Protein AF-A0A961PWD5-F1 (afdb_monomer_lite)

Sequence (136 aa):
MQNSRVDNRLMRALRQGAEALPDDLGRLHEYLMLIGGLLGEKATDHEETWALALAAAAEIETLQRLEGAVTEKAIAVPARDLGEVLIKFAIWNALVAGGDAEEGNCDRDRLIRSIRNDIERLARVGAGGKRGDPAN

Foldseek 3Di:
DPPDDPPVQLVVCVVVDPVSDDPDPVRVVVSVVVVVVVVVVVCVVCVVVVVVVVVVVVVVVVVVVVLLVVLVVLLPDQDPDVVSLVVLVVSLVVLVVVDDDVVSVVSSVSSVVSSVVNVVVVVVVVVVVPDDDPDD

Radius of gyration: 32.59 Å; chains: 1; bounding box: 74×29×97 Å

Structure (mmCIF, N/CA/C/O backbone):
data_AF-A0A961PWD5-F1
#
_entry.id   AF-A0A961PWD5-F1
#
loop_
_atom_site.group_PDB
_atom_site.id
_atom_site.type_symbol
_atom_site.label_atom_id
_atom_site.label_alt_id
_atom_site.label_comp_id
_atom_site.label_asym_id
_atom_site.label_entity_id
_atom_site.label_seq_id
_atom_site.pdbx_PDB_ins_code
_atom_site.Cartn_x
_atom_site.Cartn_y
_atom_site.Cartn_z
_atom_site.occupancy
_atom_site.B_iso_or_equiv
_atom_site.auth_seq_id
_atom_site.auth_comp_id
_atom_site.auth_asym_id
_atom_site.auth_atom_id
_atom_site.pdbx_PDB_model_num
ATOM 1 N N . MET A 1 1 ? 36.584 -12.775 -35.220 1.00 40.59 1 MET A N 1
ATOM 2 C CA . MET A 1 1 ? 37.454 -11.901 -34.402 1.00 40.59 1 MET A CA 1
ATOM 3 C C . MET A 1 1 ? 37.320 -10.462 -34.885 1.00 40.59 1 MET A C 1
ATOM 5 O O . MET A 1 1 ? 37.878 -10.156 -35.924 1.00 40.59 1 MET A O 1
ATOM 9 N N . GLN A 1 2 ? 36.567 -9.626 -34.162 1.00 38.44 2 GLN A N 1
ATOM 10 C CA . GLN A 1 2 ? 36.795 -8.180 -33.945 1.00 38.44 2 GLN A CA 1
ATOM 11 C C . GLN A 1 2 ? 35.651 -7.654 -33.061 1.00 38.44 2 GLN A C 1
ATOM 13 O O . GLN A 1 2 ? 34.792 -6.893 -33.475 1.00 38.44 2 GLN A O 1
ATOM 18 N N . ASN A 1 3 ? 35.631 -8.147 -31.821 1.00 43.66 3 ASN A N 1
ATOM 19 C CA . ASN A 1 3 ? 34.753 -7.688 -30.749 1.00 43.66 3 ASN A CA 1
ATOM 20 C C . ASN A 1 3 ? 35.551 -6.731 -29.841 1.00 43.66 3 ASN A C 1
ATOM 22 O O . ASN A 1 3 ? 35.814 -7.047 -28.686 1.00 43.66 3 ASN A O 1
ATOM 26 N N . SER A 1 4 ? 36.106 -5.647 -30.398 1.00 45.22 4 SER A N 1
ATOM 27 C CA . SER A 1 4 ? 37.077 -4.806 -29.667 1.00 45.22 4 SER A CA 1
ATOM 28 C C . SER A 1 4 ? 36.864 -3.300 -29.760 1.00 45.22 4 SER A C 1
ATOM 30 O O . SER A 1 4 ? 37.655 -2.541 -29.205 1.00 45.22 4 SER A O 1
ATOM 32 N N . ARG A 1 5 ? 35.802 -2.828 -30.409 1.00 46.22 5 ARG A N 1
ATOM 33 C CA . ARG A 1 5 ? 35.502 -1.400 -30.471 1.00 46.22 5 ARG A CA 1
ATOM 34 C C . ARG A 1 5 ? 33.996 -1.221 -30.575 1.00 46.22 5 ARG A C 1
ATOM 36 O O . ARG A 1 5 ? 33.462 -1.283 -31.674 1.00 46.22 5 ARG A O 1
ATOM 43 N N . VAL A 1 6 ? 33.323 -0.877 -29.477 1.00 54.06 6 VAL A N 1
ATOM 44 C CA . VAL A 1 6 ? 32.332 0.196 -29.637 1.00 54.06 6 VAL A CA 1
ATOM 45 C C . VAL A 1 6 ? 33.139 1.318 -30.276 1.00 54.06 6 VAL A C 1
ATOM 47 O O . VAL A 1 6 ? 34.113 1.774 -29.673 1.00 54.06 6 VAL A O 1
ATOM 50 N N . ASP A 1 7 ? 32.888 1.584 -31.559 1.00 64.81 7 ASP A N 1
ATOM 51 C CA . ASP A 1 7 ? 33.787 2.382 -32.385 1.00 64.81 7 ASP A CA 1
ATOM 52 C C . ASP A 1 7 ? 34.119 3.674 -31.633 1.00 64.81 7 ASP A C 1
ATOM 54 O O . ASP A 1 7 ? 33.220 4.332 -31.103 1.00 64.81 7 ASP A O 1
ATOM 58 N N . ASN A 1 8 ? 35.404 4.028 -31.513 1.00 68.69 8 ASN A N 1
ATOM 59 C CA . ASN A 1 8 ? 35.837 5.184 -30.711 1.00 68.69 8 ASN A CA 1
ATOM 60 C C . ASN A 1 8 ? 35.086 6.463 -31.126 1.00 68.69 8 ASN A C 1
ATOM 62 O O . ASN A 1 8 ? 34.954 7.398 -30.341 1.00 68.69 8 ASN A O 1
ATOM 66 N N . ARG A 1 9 ? 34.573 6.489 -32.361 1.00 67.12 9 ARG A N 1
ATOM 67 C CA . ARG A 1 9 ? 33.716 7.531 -32.923 1.00 67.12 9 ARG A CA 1
ATOM 68 C C . ARG A 1 9 ? 32.268 7.485 -32.427 1.00 67.12 9 ARG A C 1
ATOM 70 O O . ARG A 1 9 ? 31.746 8.546 -32.111 1.00 67.12 9 ARG A O 1
ATOM 77 N N . LEU A 1 10 ? 31.645 6.314 -32.288 1.00 76.00 10 LEU A N 1
ATOM 78 C CA . LEU A 1 10 ? 30.331 6.194 -31.646 1.00 76.00 10 LEU A CA 1
ATOM 79 C C . LEU A 1 10 ? 30.424 6.554 -30.159 1.00 76.00 10 LEU A C 1
ATOM 81 O O . LEU A 1 10 ? 29.618 7.335 -29.668 1.00 76.00 10 LEU A O 1
ATOM 85 N N . MET A 1 11 ? 31.464 6.091 -29.456 1.00 80.75 11 MET A N 1
ATOM 86 C CA . MET A 1 11 ? 31.719 6.503 -28.066 1.00 80.75 11 MET A CA 1
ATOM 87 C C . MET A 1 11 ? 31.961 8.008 -27.939 1.00 80.75 11 MET A C 1
ATOM 89 O O . MET A 1 11 ? 31.566 8.625 -26.950 1.00 80.75 11 MET A O 1
ATOM 93 N N . ARG A 1 12 ? 32.613 8.615 -28.935 1.00 80.06 12 ARG A N 1
ATOM 94 C CA . ARG A 1 12 ? 32.788 10.065 -29.007 1.00 80.06 12 ARG A CA 1
ATOM 95 C C . ARG A 1 12 ? 31.455 10.777 -29.234 1.00 80.06 12 ARG A C 1
ATOM 97 O O . ARG A 1 12 ? 31.195 11.730 -28.513 1.00 80.06 12 ARG A O 1
ATOM 104 N N . ALA A 1 13 ? 30.610 10.299 -30.147 1.00 81.94 13 ALA A N 1
ATOM 105 C CA . ALA A 1 13 ? 29.270 10.841 -30.379 1.00 81.94 13 ALA A CA 1
ATOM 106 C C . ALA A 1 13 ? 28.372 10.729 -29.135 1.00 81.94 13 ALA A C 1
ATOM 108 O O . ALA A 1 13 ? 27.725 11.698 -28.754 1.00 81.94 13 ALA A O 1
ATOM 109 N N . LEU A 1 14 ? 28.420 9.605 -28.415 1.00 81.31 14 LEU A N 1
ATOM 110 C CA . LEU A 1 14 ? 27.699 9.432 -27.147 1.00 81.31 14 LEU A CA 1
ATOM 111 C C . LEU A 1 14 ? 28.161 10.406 -26.048 1.00 81.31 14 LEU A C 1
ATOM 113 O O . LEU A 1 14 ? 27.381 10.743 -25.165 1.00 81.31 14 LEU A O 1
ATOM 117 N N . ARG A 1 15 ? 29.420 10.865 -26.084 1.00 83.69 15 ARG A N 1
ATOM 118 C CA . ARG A 1 15 ? 29.988 11.798 -25.090 1.00 83.69 15 ARG A CA 1
ATOM 119 C C . ARG A 1 15 ? 29.881 13.270 -25.482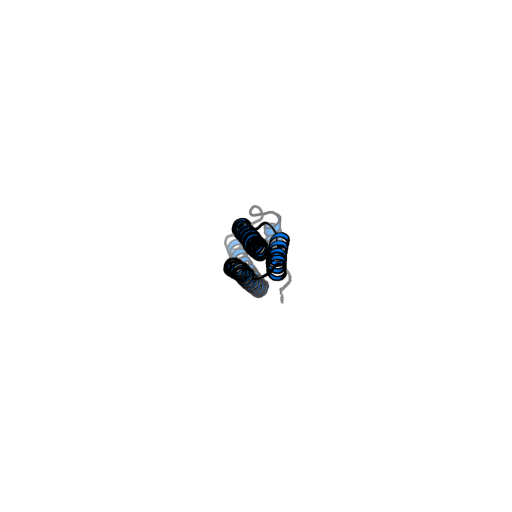 1.00 83.69 15 ARG A C 1
ATOM 121 O O . ARG A 1 15 ? 29.777 14.115 -24.603 1.00 83.69 15 ARG A O 1
ATOM 128 N N . GLN A 1 16 ? 29.994 13.576 -26.772 1.00 87.31 16 GLN A N 1
ATOM 129 C CA . GLN A 1 16 ? 30.062 14.942 -27.309 1.00 87.31 16 GLN A CA 1
ATOM 130 C C . GLN A 1 16 ? 28.745 15.390 -27.955 1.00 87.31 16 GLN A C 1
ATOM 132 O O . GLN A 1 16 ? 28.623 16.547 -28.338 1.00 87.31 16 GLN A O 1
ATOM 137 N N . GLY A 1 17 ? 27.755 14.501 -28.048 1.00 81.19 17 GLY A N 1
ATOM 138 C CA . GLY A 1 17 ? 26.446 14.800 -28.615 1.00 81.19 17 GLY A CA 1
ATOM 139 C C . GLY A 1 17 ? 26.409 14.707 -30.141 1.00 81.19 17 GLY A C 1
ATOM 140 O O . GLY A 1 17 ? 27.347 14.241 -30.793 1.00 81.19 17 GLY A O 1
ATOM 141 N N . ALA A 1 18 ? 25.282 15.143 -30.710 1.00 84.81 18 ALA A N 1
ATOM 142 C CA . ALA A 1 18 ? 24.960 14.980 -32.129 1.00 84.81 18 ALA A CA 1
ATOM 143 C C . ALA A 1 18 ? 25.979 15.635 -33.080 1.00 84.81 18 ALA A C 1
ATOM 145 O O . ALA A 1 18 ? 26.163 15.154 -34.192 1.00 84.81 18 ALA A O 1
ATOM 146 N N . GLU A 1 19 ? 26.689 16.675 -32.635 1.00 87.25 19 GLU A N 1
ATOM 147 C CA . GLU A 1 19 ? 27.713 17.383 -33.421 1.00 87.25 19 GLU A CA 1
ATOM 148 C C . GLU A 1 19 ? 28.934 16.516 -33.770 1.00 87.25 19 GLU A C 1
ATOM 150 O O . GLU A 1 19 ? 29.688 16.835 -34.685 1.00 87.25 19 GLU A O 1
ATOM 155 N N . ALA A 1 20 ? 29.149 15.410 -33.052 1.00 85.81 20 ALA A N 1
ATOM 156 C CA . ALA A 1 20 ? 30.236 14.468 -33.315 1.00 85.81 20 ALA A CA 1
ATOM 157 C C . ALA A 1 20 ? 29.809 13.272 -34.190 1.00 85.81 20 ALA A C 1
ATOM 159 O O . ALA A 1 20 ? 30.591 12.327 -34.361 1.00 85.81 20 ALA A O 1
ATOM 160 N N . LEU A 1 21 ? 28.584 13.287 -34.727 1.00 85.00 21 LEU A N 1
ATOM 161 C CA . LEU A 1 21 ? 28.118 12.290 -35.686 1.00 85.00 21 LEU A CA 1
ATOM 162 C C . LEU A 1 21 ? 28.799 12.476 -37.053 1.00 85.00 21 LEU A C 1
ATOM 164 O O . LEU A 1 21 ? 29.159 13.588 -37.428 1.00 85.00 21 LEU A O 1
ATOM 168 N N . PRO A 1 22 ? 29.017 11.387 -37.805 1.00 85.31 22 PRO A N 1
ATOM 169 C CA . PRO A 1 22 ? 29.550 11.483 -39.155 1.00 85.31 22 PRO A CA 1
ATOM 170 C C . PRO A 1 22 ? 28.494 12.032 -40.126 1.00 85.31 22 PRO A C 1
ATOM 172 O O . PRO A 1 22 ? 27.339 11.626 -40.065 1.00 85.31 22 PRO A O 1
ATOM 175 N N . ASP A 1 23 ? 28.920 12.824 -41.111 1.00 88.56 23 ASP A N 1
ATOM 176 C CA . ASP A 1 23 ? 28.071 13.282 -42.230 1.00 88.56 23 ASP A CA 1
ATOM 177 C C . ASP A 1 23 ? 27.821 12.190 -43.298 1.00 88.56 23 ASP A C 1
ATOM 179 O O . ASP A 1 23 ? 27.357 12.464 -44.403 1.00 88.56 23 ASP A O 1
ATOM 183 N N . ASP A 1 24 ? 28.158 10.934 -42.991 1.00 90.44 24 ASP A N 1
ATOM 184 C CA . ASP A 1 24 ? 28.026 9.791 -43.892 1.00 90.44 24 ASP A CA 1
ATOM 185 C C . ASP A 1 24 ? 26.781 8.965 -43.545 1.00 90.44 24 ASP A C 1
ATOM 187 O O . ASP A 1 24 ? 26.685 8.385 -42.461 1.00 90.44 24 ASP A O 1
ATOM 191 N N . LEU A 1 25 ? 25.836 8.885 -44.485 1.00 85.69 25 LEU A N 1
ATOM 192 C CA . LEU A 1 25 ? 24.558 8.191 -44.291 1.00 85.69 25 LEU A CA 1
ATOM 193 C C . LEU A 1 25 ? 24.723 6.692 -44.010 1.00 85.69 25 LEU A C 1
ATOM 195 O O . LEU A 1 25 ? 23.953 6.139 -43.224 1.00 85.69 25 LEU A O 1
ATOM 199 N N . GLY A 1 26 ? 25.723 6.040 -44.613 1.00 84.88 26 GLY A N 1
ATOM 200 C CA . GLY A 1 26 ? 26.014 4.627 -44.363 1.00 84.88 26 GLY A CA 1
ATOM 201 C C . GLY A 1 26 ? 26.392 4.391 -42.902 1.00 84.88 26 GLY A C 1
ATOM 202 O O . GLY A 1 26 ? 25.801 3.548 -42.229 1.00 84.88 26 GLY A O 1
ATOM 203 N N . ARG A 1 27 ? 27.291 5.218 -42.367 1.00 81.25 27 ARG A N 1
ATOM 204 C CA . ARG A 1 27 ? 27.699 5.167 -40.957 1.00 81.25 27 ARG A CA 1
ATOM 205 C C . ARG A 1 27 ? 26.593 5.553 -39.989 1.00 81.25 27 ARG A C 1
ATOM 207 O O . ARG A 1 27 ? 26.491 4.954 -38.923 1.00 81.25 27 ARG A O 1
ATOM 214 N N . LEU A 1 28 ? 25.764 6.537 -40.331 1.00 83.75 28 LEU A N 1
ATOM 215 C CA . LEU A 1 28 ? 24.598 6.883 -39.515 1.00 83.75 28 LEU A CA 1
ATOM 216 C C . LEU A 1 28 ? 23.617 5.706 -39.425 1.00 83.75 28 LEU A C 1
ATOM 218 O O . LEU A 1 28 ? 23.104 5.418 -38.345 1.00 83.75 28 LEU A O 1
ATOM 222 N N . HIS A 1 29 ? 23.403 4.989 -40.531 1.00 83.62 29 HIS A N 1
ATOM 223 C CA . HIS A 1 29 ? 22.587 3.778 -40.544 1.00 83.62 29 HIS A CA 1
ATOM 224 C C . HIS A 1 29 ? 23.199 2.656 -39.687 1.00 83.62 29 HIS A C 1
ATOM 226 O O . HIS A 1 29 ? 22.500 2.069 -38.862 1.00 83.62 29 HIS A O 1
ATOM 232 N N . GLU A 1 30 ? 24.505 2.403 -39.811 1.00 84.75 30 GLU A N 1
ATOM 233 C CA . GLU A 1 30 ? 25.224 1.432 -38.971 1.00 84.75 30 GLU A CA 1
ATOM 234 C C . GLU A 1 30 ? 25.118 1.772 -37.476 1.00 84.75 30 GLU A C 1
ATOM 236 O O . GLU A 1 30 ? 24.865 0.892 -36.651 1.00 84.75 30 GLU A O 1
ATOM 241 N N . TYR A 1 31 ? 25.255 3.053 -37.116 1.00 85.06 31 TYR A N 1
ATOM 242 C CA . TYR A 1 31 ? 25.093 3.513 -35.737 1.00 85.06 31 TYR A CA 1
ATOM 243 C C . TYR A 1 31 ? 23.673 3.299 -35.224 1.00 85.06 31 TYR A C 1
ATOM 245 O O . TYR A 1 31 ? 23.515 2.839 -34.097 1.00 85.06 31 TYR A O 1
ATOM 253 N N . LEU A 1 32 ? 22.645 3.580 -36.029 1.00 85.62 32 LEU A N 1
ATOM 254 C CA . LEU A 1 32 ? 21.254 3.324 -35.645 1.00 85.62 32 LEU A CA 1
ATOM 255 C C . LEU A 1 32 ? 20.995 1.837 -35.391 1.00 85.62 32 LEU A C 1
ATOM 257 O O . LEU A 1 32 ? 20.361 1.500 -34.393 1.00 85.62 32 LEU A O 1
ATOM 261 N N . MET A 1 33 ? 21.519 0.950 -36.239 1.00 88.44 33 MET A N 1
ATOM 262 C CA . MET A 1 33 ? 21.389 -0.497 -36.043 1.00 88.44 33 MET A CA 1
ATOM 263 C C . MET A 1 33 ? 22.091 -0.963 -34.762 1.00 88.44 33 MET A C 1
ATOM 265 O O . MET A 1 33 ? 21.522 -1.737 -33.993 1.00 88.44 33 MET A O 1
ATOM 269 N N . LEU A 1 34 ? 23.300 -0.457 -34.495 1.00 85.62 34 LEU A N 1
ATOM 270 C CA . LEU A 1 34 ? 24.056 -0.791 -33.287 1.00 85.62 34 LEU A CA 1
ATOM 271 C C . LEU A 1 34 ? 23.388 -0.245 -32.016 1.00 85.62 34 LEU A C 1
ATOM 273 O O . LEU A 1 34 ? 23.279 -0.966 -31.029 1.00 85.62 34 LEU A O 1
ATOM 277 N N . ILE A 1 35 ? 22.904 1.000 -32.042 1.00 86.62 35 ILE A N 1
ATOM 278 C CA . ILE A 1 35 ? 22.136 1.595 -30.940 1.00 86.62 35 ILE A CA 1
ATOM 279 C C . ILE A 1 35 ? 20.858 0.790 -30.700 1.00 86.62 35 ILE A C 1
ATOM 281 O O . ILE A 1 35 ? 20.553 0.479 -29.555 1.00 86.62 35 ILE A O 1
ATOM 285 N N . GLY A 1 36 ? 20.140 0.404 -31.758 1.00 82.69 36 GLY A N 1
ATOM 286 C CA . GLY A 1 36 ? 18.946 -0.434 -31.655 1.00 82.69 36 GLY A CA 1
ATOM 287 C C . GLY A 1 36 ? 19.230 -1.786 -30.996 1.00 82.69 36 GLY A C 1
ATOM 288 O O . GLY A 1 36 ? 18.493 -2.189 -30.099 1.00 82.69 36 GLY A O 1
ATOM 289 N N . GLY A 1 37 ? 20.329 -2.447 -31.374 1.00 84.25 37 GLY A N 1
ATOM 290 C CA . GLY A 1 37 ? 20.778 -3.690 -30.741 1.00 84.25 37 GLY A CA 1
ATOM 291 C C . GLY A 1 37 ? 21.117 -3.511 -29.259 1.00 84.25 37 GLY A C 1
ATOM 292 O O . GLY A 1 37 ? 20.589 -4.234 -28.423 1.00 84.25 37 GLY A O 1
ATOM 293 N N . LEU A 1 38 ? 21.920 -2.496 -28.922 1.00 83.25 38 LEU A N 1
ATOM 294 C CA . LEU A 1 38 ? 22.305 -2.194 -27.536 1.00 83.25 38 LEU A CA 1
ATOM 295 C C . LEU A 1 38 ? 21.106 -1.809 -26.660 1.00 83.25 38 LEU A C 1
ATOM 297 O O . LEU A 1 38 ? 21.053 -2.189 -25.494 1.00 83.25 38 LEU A O 1
ATOM 301 N N . LEU A 1 39 ? 20.143 -1.058 -27.202 1.00 82.75 39 LEU A N 1
ATOM 302 C CA . LEU A 1 39 ? 18.896 -0.738 -26.505 1.00 82.75 39 LEU A CA 1
ATOM 303 C C . LEU A 1 39 ? 18.039 -1.987 -26.292 1.00 82.75 39 LEU A C 1
ATOM 305 O O . LEU A 1 39 ? 17.453 -2.123 -25.225 1.00 82.75 39 LEU A O 1
ATOM 309 N N . GLY A 1 40 ? 17.994 -2.901 -27.265 1.00 81.12 40 GLY A N 1
ATOM 310 C CA . GLY A 1 40 ? 17.330 -4.197 -27.122 1.00 81.12 40 GLY A CA 1
ATOM 311 C C . GLY A 1 40 ? 17.962 -5.051 -26.023 1.00 81.12 40 GLY A C 1
ATOM 312 O O . GLY A 1 40 ? 17.258 -5.499 -25.125 1.00 81.12 40 GLY A O 1
ATOM 313 N N . GLU A 1 41 ? 19.289 -5.196 -26.033 1.00 82.31 41 GLU A N 1
ATOM 314 C CA . GLU A 1 41 ? 20.037 -5.909 -24.986 1.00 82.31 41 GLU A CA 1
ATOM 315 C C . GLU A 1 41 ? 19.805 -5.283 -23.605 1.00 82.31 41 GLU A C 1
ATOM 317 O O . GLU A 1 41 ? 19.498 -5.987 -22.647 1.00 82.31 41 GLU A O 1
ATOM 322 N N . LYS A 1 42 ? 19.867 -3.948 -23.500 1.00 77.56 42 LYS A N 1
ATOM 323 C CA . LYS A 1 42 ? 19.596 -3.238 -22.242 1.00 77.56 42 LYS A CA 1
ATOM 324 C C . LYS A 1 42 ? 18.149 -3.381 -21.783 1.00 77.56 42 LYS A C 1
ATOM 326 O O . LYS A 1 42 ? 17.911 -3.471 -20.583 1.00 77.56 42 LYS A O 1
ATOM 331 N N . ALA A 1 43 ? 17.187 -3.399 -22.702 1.00 75.44 43 ALA A N 1
ATOM 332 C CA . ALA A 1 43 ? 15.790 -3.640 -22.365 1.00 75.44 43 ALA A CA 1
ATOM 333 C C . ALA A 1 43 ? 15.600 -5.047 -21.782 1.00 75.44 43 ALA A C 1
ATOM 335 O O . ALA A 1 43 ? 14.936 -5.181 -20.759 1.00 75.44 43 ALA A O 1
ATOM 336 N N . THR A 1 44 ? 16.243 -6.064 -22.364 1.00 79.38 44 THR A N 1
ATOM 337 C CA . THR A 1 44 ? 16.238 -7.432 -21.825 1.00 79.38 44 THR A CA 1
ATOM 338 C C . THR A 1 44 ? 16.941 -7.516 -20.468 1.00 79.38 44 THR A C 1
ATOM 340 O O . THR A 1 44 ? 16.394 -8.117 -19.548 1.00 79.38 44 THR A O 1
ATOM 343 N N . ASP A 1 45 ? 18.095 -6.857 -20.294 1.00 78.12 45 ASP A N 1
ATOM 344 C CA . ASP A 1 45 ? 18.811 -6.800 -19.006 1.00 78.12 45 ASP A CA 1
ATOM 345 C C . ASP A 1 45 ? 17.924 -6.244 -17.873 1.00 78.12 45 ASP A C 1
ATOM 347 O O . ASP A 1 45 ? 18.064 -6.620 -16.709 1.00 78.12 45 ASP A O 1
ATOM 351 N N . HIS A 1 46 ? 17.013 -5.325 -18.204 1.00 77.25 46 HIS A N 1
ATOM 352 C CA . HIS A 1 46 ? 16.122 -4.679 -17.244 1.00 77.25 46 HIS A CA 1
ATOM 353 C C . HIS A 1 46 ? 14.726 -5.308 -17.158 1.00 77.25 46 HIS A C 1
ATOM 355 O O . HIS A 1 46 ? 13.965 -4.929 -16.267 1.00 77.25 46 HIS A O 1
ATOM 361 N N . GLU A 1 47 ? 14.384 -6.272 -18.014 1.00 79.06 47 GLU A N 1
ATOM 362 C CA . GLU A 1 47 ? 13.050 -6.880 -18.067 1.00 79.06 47 GLU A CA 1
ATOM 363 C C . GLU A 1 47 ? 12.697 -7.594 -16.755 1.00 79.06 47 GLU A C 1
ATOM 365 O O . GLU A 1 47 ? 11.624 -7.367 -16.196 1.00 79.06 47 GLU A O 1
ATOM 370 N N . GLU A 1 48 ? 13.631 -8.368 -16.193 1.00 77.88 48 GLU A N 1
ATOM 371 C CA . GLU A 1 48 ? 13.442 -9.027 -14.894 1.00 77.88 48 GLU A CA 1
ATOM 372 C C . GLU A 1 48 ? 13.307 -8.000 -13.759 1.00 77.88 48 GLU A C 1
ATOM 374 O O . GLU A 1 48 ? 12.434 -8.120 -12.901 1.00 77.88 48 GLU A O 1
ATOM 379 N N . THR A 1 49 ? 14.109 -6.930 -13.789 1.00 84.38 49 THR A N 1
ATOM 380 C CA . THR A 1 49 ? 14.038 -5.854 -12.784 1.00 84.38 49 THR A CA 1
ATOM 381 C C . THR A 1 49 ? 12.693 -5.133 -12.843 1.00 84.38 49 THR A C 1
ATOM 383 O O . THR A 1 49 ? 12.097 -4.830 -11.809 1.00 84.38 49 THR A O 1
ATOM 386 N N . TRP A 1 50 ? 12.192 -4.880 -14.052 1.00 83.50 50 TRP A N 1
ATOM 387 C CA . TRP A 1 50 ? 10.895 -4.258 -14.273 1.00 83.50 50 TRP A CA 1
ATOM 388 C C . TRP A 1 50 ? 9.750 -5.163 -13.822 1.00 83.50 50 TRP A C 1
ATOM 390 O O . TRP A 1 50 ? 8.839 -4.703 -13.136 1.00 83.50 50 TRP A O 1
ATOM 400 N N . ALA A 1 51 ? 9.807 -6.454 -14.155 1.00 85.12 51 ALA A N 1
ATOM 401 C CA . ALA A 1 51 ? 8.815 -7.430 -13.720 1.00 85.12 51 ALA A CA 1
ATOM 402 C C . ALA A 1 51 ? 8.760 -7.534 -12.187 1.00 85.12 51 ALA A C 1
ATOM 404 O O . ALA A 1 51 ? 7.671 -7.539 -11.614 1.00 85.12 51 ALA A O 1
ATOM 405 N N . LEU A 1 52 ? 9.917 -7.537 -11.518 1.00 84.75 52 LEU A N 1
ATOM 406 C CA . LEU A 1 52 ? 10.006 -7.515 -10.057 1.00 84.75 52 LEU A CA 1
ATOM 407 C C . LEU A 1 52 ? 9.440 -6.219 -9.463 1.00 84.75 52 LEU A C 1
ATOM 409 O O . LEU A 1 52 ? 8.679 -6.275 -8.500 1.00 84.75 52 LEU A O 1
ATOM 413 N N . ALA A 1 53 ? 9.758 -5.060 -10.046 1.00 83.88 53 ALA A N 1
ATOM 414 C CA . ALA A 1 53 ? 9.215 -3.777 -9.600 1.00 83.88 53 ALA A CA 1
ATOM 415 C C . ALA A 1 53 ? 7.688 -3.709 -9.769 1.00 83.88 53 ALA A C 1
ATOM 417 O O . ALA A 1 53 ? 6.989 -3.222 -8.881 1.00 83.88 53 ALA A O 1
ATOM 418 N N . LEU A 1 54 ? 7.160 -4.241 -10.874 1.00 89.62 54 LEU A N 1
ATOM 419 C CA . LEU A 1 54 ? 5.723 -4.321 -11.127 1.00 89.62 54 LEU A CA 1
ATOM 420 C C . LEU A 1 54 ? 5.028 -5.271 -10.142 1.00 89.62 54 LEU A C 1
ATOM 422 O O . LEU A 1 54 ? 3.971 -4.933 -9.610 1.00 89.62 54 LEU A O 1
ATOM 426 N N . ALA A 1 55 ? 5.626 -6.434 -9.871 1.00 88.12 55 ALA A N 1
ATOM 427 C CA . ALA A 1 55 ? 5.111 -7.381 -8.888 1.00 88.12 55 ALA A CA 1
ATOM 428 C C . ALA A 1 55 ? 5.078 -6.767 -7.478 1.00 88.12 55 ALA A C 1
ATOM 430 O O . ALA A 1 55 ? 4.053 -6.844 -6.804 1.00 88.12 55 ALA A O 1
ATOM 431 N N . ALA A 1 56 ? 6.153 -6.086 -7.068 1.00 82.25 56 ALA A N 1
ATOM 432 C CA . ALA A 1 56 ? 6.217 -5.385 -5.788 1.00 82.25 56 ALA A CA 1
ATOM 433 C C . ALA A 1 56 ? 5.176 -4.257 -5.695 1.00 82.25 56 ALA A C 1
ATOM 435 O O . ALA A 1 56 ? 4.520 -4.106 -4.667 1.00 82.25 56 ALA A O 1
ATOM 436 N N . ALA A 1 57 ? 4.970 -3.490 -6.770 1.00 83.62 57 ALA A N 1
ATOM 437 C CA . ALA A 1 57 ? 3.939 -2.455 -6.809 1.00 83.62 57 ALA A CA 1
ATOM 438 C C . ALA A 1 57 ? 2.525 -3.043 -6.644 1.00 83.62 57 ALA A C 1
ATOM 440 O O . ALA A 1 57 ? 1.730 -2.512 -5.871 1.00 83.62 57 ALA A O 1
ATOM 441 N N . ALA A 1 58 ? 2.228 -4.164 -7.309 1.00 85.69 58 ALA A N 1
ATOM 442 C CA . ALA A 1 58 ? 0.945 -4.856 -7.179 1.00 85.69 58 ALA A CA 1
ATOM 443 C C . ALA A 1 58 ? 0.727 -5.444 -5.771 1.00 85.69 58 ALA A C 1
ATOM 445 O O . ALA A 1 58 ? -0.393 -5.430 -5.248 1.00 85.69 58 ALA A O 1
ATOM 446 N N . GLU A 1 59 ? 1.789 -5.945 -5.135 1.00 87.88 59 GLU A N 1
ATOM 447 C CA . GLU A 1 59 ? 1.746 -6.405 -3.747 1.00 87.88 59 GLU A CA 1
ATOM 448 C C . GLU A 1 59 ? 1.465 -5.242 -2.787 1.00 87.88 59 GLU A C 1
ATOM 450 O O . GLU A 1 59 ? 0.550 -5.337 -1.970 1.00 87.88 59 GLU A O 1
ATOM 455 N N . ILE A 1 60 ? 2.171 -4.116 -2.934 1.00 82.69 60 ILE A N 1
ATOM 456 C CA . ILE A 1 60 ? 1.946 -2.903 -2.132 1.00 82.69 60 ILE A CA 1
ATOM 457 C C . ILE A 1 60 ? 0.508 -2.405 -2.288 1.00 82.69 60 ILE A C 1
ATOM 459 O O . ILE A 1 60 ? -0.154 -2.141 -1.287 1.00 82.69 60 ILE A O 1
ATOM 463 N N . GLU A 1 61 ? -0.008 -2.334 -3.516 1.00 83.38 61 GLU A N 1
ATOM 464 C CA . GLU A 1 61 ? -1.395 -1.932 -3.766 1.00 83.38 61 GLU A CA 1
ATOM 465 C C . GLU A 1 61 ? -2.386 -2.882 -3.073 1.00 83.38 61 GLU A C 1
ATOM 467 O O . GLU A 1 61 ? -3.369 -2.454 -2.462 1.00 83.38 61 GLU A O 1
ATOM 472 N N . THR A 1 62 ? -2.118 -4.188 -3.118 1.00 84.75 62 THR A N 1
ATOM 473 C CA . THR A 1 62 ? -2.939 -5.191 -2.430 1.00 84.75 62 THR A CA 1
ATOM 474 C C . THR A 1 62 ? -2.915 -4.988 -0.914 1.00 84.75 62 THR A C 1
ATOM 476 O O . THR A 1 62 ? -3.969 -5.029 -0.276 1.00 84.75 62 THR A O 1
ATOM 479 N N . LEU A 1 63 ? -1.740 -4.730 -0.334 1.00 85.06 63 LEU A N 1
ATOM 480 C CA . LEU A 1 63 ? -1.579 -4.457 1.095 1.00 85.06 63 LEU A CA 1
ATOM 481 C C . LEU A 1 63 ? -2.306 -3.171 1.514 1.00 85.06 63 LEU A C 1
ATOM 483 O O . LEU A 1 63 ? -3.017 -3.186 2.516 1.00 85.06 63 LEU A O 1
ATOM 487 N N . GLN A 1 64 ? -2.226 -2.106 0.715 1.00 84.12 64 GLN A N 1
ATOM 488 C CA . GLN A 1 64 ? -2.946 -0.851 0.961 1.00 84.12 64 GLN A CA 1
ATOM 489 C C . GLN A 1 64 ? -4.469 -1.045 0.921 1.00 84.12 64 GLN A C 1
ATOM 491 O O . GLN A 1 64 ? -5.190 -0.571 1.799 1.00 84.12 64 GLN A O 1
ATOM 496 N N . ARG A 1 65 ? -4.984 -1.815 -0.048 1.00 82.81 65 ARG A N 1
ATOM 497 C CA . ARG A 1 65 ? -6.415 -2.166 -0.097 1.00 82.81 65 ARG A CA 1
ATOM 498 C C . ARG A 1 65 ? -6.848 -2.979 1.124 1.00 82.81 65 ARG A C 1
ATOM 500 O O . ARG A 1 65 ? -7.951 -2.777 1.636 1.00 82.81 65 ARG A O 1
ATOM 507 N N . LEU A 1 66 ? -6.005 -3.900 1.595 1.00 83.44 66 LEU A N 1
ATOM 508 C CA . LEU A 1 66 ? -6.268 -4.672 2.811 1.00 83.44 66 LEU A CA 1
ATOM 509 C C . LEU A 1 66 ? -6.266 -3.784 4.061 1.00 83.44 66 LEU A C 1
ATOM 511 O O . LEU A 1 66 ? -7.152 -3.941 4.899 1.00 83.44 66 LEU A O 1
ATOM 515 N N . GLU A 1 67 ? -5.335 -2.840 4.174 1.00 85.38 67 GLU A N 1
ATOM 516 C CA . GLU A 1 67 ? -5.289 -1.850 5.258 1.00 85.38 67 GLU A CA 1
ATOM 517 C C . GLU A 1 67 ? -6.581 -1.015 5.313 1.00 85.38 67 GLU A C 1
ATOM 519 O O . GLU A 1 67 ? -7.213 -0.909 6.373 1.00 85.38 67 GLU A O 1
ATOM 524 N N . GLY A 1 68 ? -7.051 -0.523 4.162 1.00 83.44 68 GLY A N 1
ATOM 525 C CA . GLY A 1 68 ? -8.343 0.160 4.052 1.00 83.44 68 GLY A CA 1
ATOM 526 C C . GLY A 1 68 ? -9.517 -0.733 4.475 1.00 83.44 68 GLY A C 1
ATOM 527 O O . GLY A 1 68 ? -10.345 -0.344 5.299 1.00 83.44 68 GLY A O 1
ATOM 528 N N . ALA A 1 69 ? -9.559 -1.986 4.007 1.00 84.56 69 ALA A N 1
ATOM 529 C CA . ALA A 1 69 ? -10.614 -2.936 4.371 1.00 84.56 69 ALA A CA 1
ATOM 530 C C . ALA A 1 69 ? -10.628 -3.292 5.872 1.00 84.56 69 ALA A C 1
ATOM 532 O O . ALA A 1 69 ? -11.701 -3.473 6.461 1.00 84.56 69 ALA A O 1
ATOM 533 N N . VAL A 1 70 ? -9.456 -3.396 6.506 1.00 85.81 70 VAL A N 1
ATOM 534 C CA . VAL A 1 70 ? -9.329 -3.574 7.961 1.00 85.81 70 VAL A CA 1
ATOM 535 C C . VAL A 1 70 ? -9.888 -2.355 8.688 1.00 85.81 70 VAL A C 1
ATOM 537 O O . VAL A 1 70 ? -10.651 -2.518 9.643 1.00 85.81 70 VAL A O 1
ATOM 540 N N . THR A 1 71 ? -9.578 -1.152 8.210 1.00 87.25 71 THR A N 1
ATOM 541 C CA . THR A 1 71 ? -10.070 0.101 8.795 1.00 87.25 71 THR A CA 1
ATOM 542 C C . THR A 1 71 ? -11.590 0.211 8.697 1.00 87.25 71 THR A C 1
ATOM 544 O O . THR A 1 71 ? -12.251 0.470 9.704 1.00 87.25 71 THR A O 1
ATOM 547 N N . GLU A 1 72 ? -12.177 -0.101 7.538 1.00 89.12 72 GLU A N 1
ATOM 548 C CA . GLU A 1 72 ? -13.635 -0.153 7.361 1.00 89.12 72 GLU A CA 1
ATOM 549 C C . GLU A 1 72 ? -14.303 -1.150 8.311 1.00 89.12 72 GLU A C 1
ATOM 551 O O . GLU A 1 72 ? -15.302 -0.836 8.966 1.00 89.12 72 GLU A O 1
ATOM 556 N N . LYS A 1 73 ? -13.733 -2.353 8.445 1.00 86.94 73 LYS A N 1
ATOM 557 C CA . LYS A 1 73 ? -14.236 -3.355 9.394 1.00 86.94 73 LYS A CA 1
ATOM 558 C C . LYS A 1 73 ? -14.148 -2.855 10.834 1.00 86.94 73 LYS A C 1
ATOM 560 O O . LYS A 1 73 ? -15.106 -3.025 11.588 1.00 86.94 73 LYS A O 1
ATOM 565 N N . ALA A 1 74 ? -13.040 -2.223 11.215 1.00 89.06 74 ALA A N 1
ATOM 566 C CA . ALA A 1 74 ? -12.869 -1.655 12.548 1.00 89.06 74 ALA A CA 1
ATOM 567 C C . ALA A 1 74 ? -13.883 -0.533 12.825 1.00 89.06 74 ALA A C 1
ATOM 569 O O . ALA A 1 74 ? -14.419 -0.446 13.928 1.00 89.06 74 ALA A O 1
ATOM 570 N N . ILE A 1 75 ? -14.208 0.295 11.829 1.00 91.25 75 ILE A N 1
ATOM 571 C CA . ILE A 1 75 ? -15.246 1.328 11.943 1.00 91.25 75 ILE A CA 1
ATOM 572 C C . ILE A 1 75 ? -16.627 0.697 12.155 1.00 91.25 75 ILE A C 1
ATOM 574 O O . ILE A 1 75 ? -17.372 1.164 13.021 1.00 91.25 75 ILE A O 1
ATOM 578 N N . ALA A 1 76 ? -16.953 -0.343 11.384 1.00 90.25 76 ALA A N 1
ATOM 579 C CA . ALA A 1 76 ? -18.275 -0.965 11.354 1.00 90.25 76 ALA A CA 1
ATOM 580 C C . ALA A 1 76 ? -18.617 -1.782 12.611 1.00 90.25 76 ALA A C 1
ATOM 582 O O . ALA A 1 76 ? -19.794 -1.920 12.940 1.00 90.25 76 ALA A O 1
ATOM 583 N N . VAL A 1 77 ? -17.621 -2.331 13.312 1.00 90.88 77 VAL A N 1
ATOM 584 C CA . VAL A 1 77 ? -17.831 -3.157 14.512 1.00 90.88 77 VAL A CA 1
ATOM 585 C C . VAL A 1 77 ? -17.874 -2.270 15.761 1.00 90.88 77 VAL A C 1
ATOM 587 O O . VAL A 1 77 ? -16.847 -1.691 16.106 1.00 90.88 77 VAL A O 1
ATOM 590 N N . PRO A 1 78 ? -19.003 -2.144 16.483 1.00 91.38 78 PRO A N 1
ATOM 591 C CA . PRO A 1 78 ? -19.053 -1.359 17.718 1.00 91.38 78 PRO A CA 1
ATOM 592 C C . PRO A 1 78 ? -18.296 -2.061 18.853 1.00 91.38 78 PRO A C 1
ATOM 594 O O . PRO A 1 78 ? -18.537 -3.242 19.098 1.00 91.38 78 PRO A O 1
ATOM 597 N N . ALA A 1 79 ? -17.442 -1.336 19.583 1.00 92.75 79 ALA A N 1
ATOM 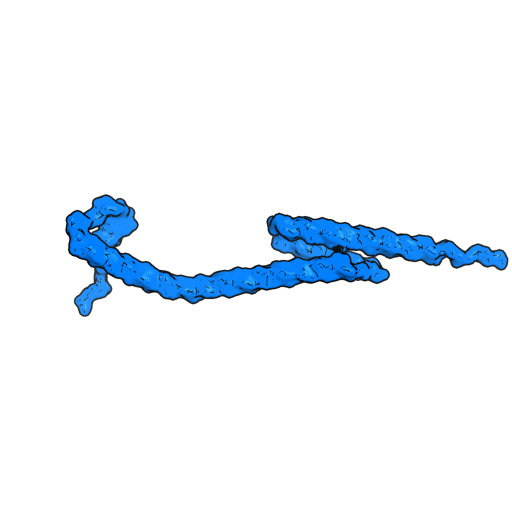598 C CA . ALA A 1 79 ? -16.723 -1.897 20.731 1.00 92.75 79 ALA A CA 1
ATOM 599 C C . ALA A 1 79 ? -17.659 -2.242 21.911 1.00 92.75 79 ALA A C 1
ATOM 601 O O . ALA A 1 79 ? -18.492 -1.436 22.336 1.00 92.75 79 ALA A O 1
ATOM 602 N N . ARG A 1 80 ? -17.525 -3.439 22.471 1.00 91.25 80 ARG A N 1
ATOM 603 C CA . ARG A 1 80 ? -18.359 -3.952 23.571 1.00 91.25 80 ARG A CA 1
ATOM 604 C C . ARG A 1 80 ? -17.892 -3.487 24.942 1.00 91.25 80 ARG A C 1
ATOM 606 O O . ARG A 1 80 ? -18.701 -3.386 25.859 1.00 91.25 80 ARG A O 1
ATOM 613 N N . ASP A 1 81 ? -16.606 -3.190 25.063 1.00 93.00 81 ASP A N 1
ATOM 614 C CA . ASP A 1 81 ? -15.962 -2.753 26.291 1.00 93.00 81 ASP A CA 1
ATOM 615 C C . ASP A 1 81 ? -14.766 -1.834 25.998 1.00 93.00 81 ASP A C 1
ATOM 617 O O . ASP A 1 81 ? -14.442 -1.524 24.848 1.00 93.00 81 ASP A O 1
ATOM 621 N N . LEU A 1 82 ? -14.115 -1.365 27.065 1.00 92.62 82 LEU A N 1
ATOM 622 C CA . LEU A 1 82 ? -12.956 -0.483 26.960 1.00 92.62 82 LEU A CA 1
ATOM 623 C C . LEU A 1 82 ? -11.736 -1.178 26.329 1.00 92.62 82 LEU A C 1
ATOM 625 O O . LEU A 1 82 ? -10.928 -0.507 25.692 1.00 92.62 82 LEU A O 1
ATOM 629 N N . GLY A 1 83 ? -11.601 -2.499 26.470 1.00 91.81 83 GLY A N 1
ATOM 630 C CA . GLY A 1 83 ? -10.519 -3.261 25.848 1.00 91.81 83 GLY A CA 1
ATOM 631 C C . GLY A 1 83 ? -10.616 -3.226 24.324 1.00 91.81 83 GLY A C 1
ATOM 632 O O . GLY A 1 83 ? -9.636 -2.922 23.647 1.00 91.81 83 GLY A O 1
ATOM 633 N N . GLU A 1 84 ? -11.814 -3.427 23.777 1.00 93.25 84 GLU A N 1
ATOM 634 C CA . GLU A 1 84 ? -12.060 -3.315 22.334 1.00 93.25 84 GLU A CA 1
ATOM 635 C C . GLU A 1 84 ? -11.872 -1.875 21.810 1.00 93.25 84 GLU A C 1
ATOM 637 O O . GLU A 1 84 ? -11.382 -1.679 20.696 1.00 93.25 84 GLU A O 1
ATOM 642 N N . VAL A 1 85 ? -12.167 -0.852 22.622 1.00 93.81 85 VAL A N 1
ATOM 643 C CA . VAL A 1 85 ? -11.844 0.551 22.288 1.00 93.81 85 VAL A CA 1
ATOM 644 C C . VAL A 1 85 ? -10.330 0.766 22.178 1.00 93.81 85 VAL A C 1
ATOM 646 O O . VAL A 1 85 ? -9.869 1.423 21.243 1.00 93.81 85 VAL A O 1
ATOM 649 N N . LEU A 1 86 ? -9.541 0.197 23.095 1.00 93.06 86 LEU A N 1
ATOM 650 C CA . LEU A 1 86 ? -8.077 0.283 23.045 1.00 93.06 86 LEU A CA 1
ATOM 651 C C . LEU A 1 86 ? -7.504 -0.415 21.805 1.00 93.06 86 LEU A C 1
ATOM 653 O O . LEU A 1 86 ? -6.551 0.088 21.213 1.00 93.06 86 LEU A O 1
ATOM 657 N N . ILE A 1 87 ? -8.113 -1.519 21.361 1.00 92.62 87 ILE A N 1
ATOM 658 C CA . ILE A 1 87 ? -7.741 -2.184 20.104 1.00 92.62 87 ILE A CA 1
ATOM 659 C C . ILE A 1 87 ? -7.976 -1.249 18.911 1.00 92.62 87 ILE A C 1
ATOM 661 O O . ILE A 1 87 ? -7.085 -1.092 18.079 1.00 92.62 87 ILE A O 1
ATOM 665 N N . LYS A 1 88 ? -9.125 -0.563 18.839 1.00 92.44 88 LYS A N 1
ATOM 666 C CA . LYS A 1 88 ? -9.369 0.431 17.777 1.00 92.44 88 LYS A CA 1
ATOM 667 C C . LYS A 1 88 ? -8.361 1.582 17.806 1.00 92.44 88 LYS A C 1
ATOM 669 O O . LYS A 1 88 ? -7.923 2.028 16.749 1.00 92.44 88 LYS A O 1
ATOM 674 N N . PHE A 1 89 ? -7.956 2.036 18.992 1.00 91.75 89 PHE A N 1
ATOM 675 C CA . PHE A 1 89 ? -6.878 3.020 19.131 1.00 91.75 89 PHE A CA 1
ATOM 676 C C . PHE A 1 89 ? -5.528 2.492 18.638 1.00 91.75 89 PHE A C 1
ATOM 678 O O . PHE A 1 89 ? -4.786 3.234 18.000 1.00 91.75 89 PHE A O 1
ATOM 685 N N . ALA A 1 90 ? -5.207 1.224 18.900 1.00 90.50 90 ALA A N 1
ATOM 686 C CA . ALA A 1 90 ? -3.988 0.604 18.388 1.00 90.50 90 ALA A CA 1
ATOM 687 C C . ALA A 1 90 ? -3.991 0.537 16.852 1.00 90.50 90 ALA A C 1
ATOM 689 O O . ALA A 1 90 ? -2.976 0.852 16.235 1.00 90.50 90 ALA A O 1
ATOM 690 N N . ILE A 1 91 ? -5.139 0.215 16.242 1.00 89.50 91 ILE A N 1
ATOM 691 C CA . ILE A 1 91 ? -5.323 0.268 14.783 1.00 89.50 91 ILE A CA 1
ATOM 692 C C . ILE A 1 91 ? -5.086 1.696 14.280 1.00 89.50 91 ILE A C 1
ATOM 694 O O . ILE A 1 91 ? -4.282 1.896 13.379 1.00 89.50 91 ILE A O 1
ATOM 698 N N . TRP A 1 92 ? -5.709 2.700 14.902 1.00 90.94 92 TRP A N 1
ATOM 699 C CA . TRP A 1 92 ? -5.511 4.102 14.525 1.00 90.94 92 TRP A CA 1
ATOM 700 C C . TRP A 1 92 ? -4.039 4.541 14.618 1.00 90.94 92 TRP A C 1
ATOM 702 O O . TRP A 1 92 ? -3.525 5.152 13.684 1.00 90.94 92 TRP A O 1
ATOM 712 N N . ASN A 1 93 ? -3.332 4.176 15.693 1.00 88.25 93 ASN A N 1
ATOM 713 C CA . ASN A 1 93 ? -1.905 4.474 15.846 1.00 88.25 93 ASN A CA 1
ATOM 714 C C . ASN A 1 93 ? -1.053 3.822 14.747 1.00 88.25 93 ASN A C 1
ATOM 716 O O . ASN A 1 93 ? -0.128 4.453 14.240 1.00 88.25 93 ASN A O 1
ATOM 720 N N . ALA A 1 94 ? -1.364 2.576 14.372 1.00 86.56 94 ALA A N 1
ATOM 721 C CA . ALA A 1 94 ? -0.669 1.883 13.290 1.00 86.56 94 ALA A CA 1
ATOM 722 C C . ALA A 1 94 ? -0.870 2.598 11.944 1.00 86.56 94 ALA A C 1
ATOM 724 O O . ALA A 1 94 ? 0.106 2.821 11.231 1.00 86.56 94 ALA A O 1
ATOM 725 N N . LEU A 1 95 ? -2.098 3.045 11.651 1.00 83.56 95 LEU A N 1
ATOM 726 C CA . LEU A 1 95 ? -2.397 3.825 10.447 1.00 83.56 95 LEU A CA 1
ATOM 727 C C . LEU A 1 95 ? -1.609 5.138 10.417 1.00 83.56 95 LEU A C 1
ATOM 729 O O . LEU A 1 95 ? -1.091 5.503 9.370 1.00 83.56 95 LEU A O 1
ATOM 733 N N . VAL A 1 96 ? -1.503 5.854 11.543 1.00 83.12 96 VAL A N 1
ATOM 734 C CA . VAL A 1 96 ? -0.744 7.119 11.637 1.00 83.12 96 VAL A CA 1
ATOM 735 C C . VAL A 1 96 ? 0.756 6.897 11.419 1.00 83.12 96 VAL A C 1
ATOM 737 O O . VAL A 1 96 ? 1.397 7.687 10.730 1.00 83.12 96 VAL A O 1
ATOM 740 N N . ALA A 1 97 ? 1.316 5.810 11.956 1.00 79.12 97 ALA A N 1
ATOM 741 C CA . ALA A 1 97 ? 2.727 5.470 11.771 1.00 79.12 97 ALA A CA 1
ATOM 742 C C . ALA A 1 97 ? 3.077 5.084 10.318 1.00 79.12 97 ALA A C 1
ATOM 744 O O . ALA A 1 97 ? 4.234 5.215 9.923 1.00 79.12 97 ALA A O 1
ATOM 745 N N . GLY A 1 98 ? 2.090 4.642 9.526 1.00 69.94 98 GLY A N 1
ATOM 746 C CA . GLY A 1 98 ? 2.241 4.237 8.123 1.00 69.94 98 GLY A CA 1
ATOM 747 C C . GLY A 1 98 ? 2.509 5.368 7.114 1.00 69.94 98 GLY A C 1
ATOM 748 O O . GLY A 1 98 ? 2.782 5.076 5.954 1.00 69.94 98 GLY A O 1
ATOM 749 N N . GLY A 1 99 ? 2.492 6.641 7.535 1.00 64.69 99 GLY A N 1
ATOM 750 C CA . GLY A 1 99 ? 2.859 7.799 6.699 1.00 64.69 99 GLY A CA 1
ATOM 751 C C . GLY A 1 99 ? 1.687 8.505 5.999 1.00 64.69 99 GLY A C 1
ATOM 752 O O . GLY A 1 99 ? 0.581 7.982 5.908 1.00 64.69 99 GLY A O 1
ATOM 753 N N . ASP A 1 100 ? 1.908 9.739 5.539 1.00 54.62 100 ASP A N 1
ATOM 754 C CA . ASP A 1 100 ? 0.868 10.679 5.078 1.00 54.62 100 ASP A CA 1
ATOM 755 C C . ASP A 1 100 ? 0.427 10.468 3.620 1.00 54.62 100 ASP A C 1
ATOM 757 O O . ASP A 1 100 ? 0.588 11.339 2.765 1.00 54.62 100 ASP A O 1
ATOM 761 N N . ALA A 1 101 ? -0.165 9.314 3.311 1.00 58.72 101 ALA A N 1
ATOM 762 C CA . ALA A 1 101 ? -0.998 9.228 2.113 1.00 58.72 101 ALA A CA 1
ATOM 763 C C . ALA A 1 101 ? -2.269 10.073 2.331 1.00 58.72 101 ALA A C 1
ATOM 765 O O . ALA A 1 101 ? -2.972 9.870 3.323 1.00 58.72 101 ALA A O 1
ATOM 766 N N . GLU A 1 102 ? -2.581 11.010 1.425 1.00 57.56 102 GLU A N 1
ATOM 767 C CA . GLU A 1 102 ? -3.745 11.906 1.571 1.00 57.56 102 GLU A CA 1
ATOM 768 C C . GLU A 1 102 ? -5.078 11.147 1.727 1.00 57.56 102 GLU A C 1
ATOM 770 O O . GLU A 1 102 ? -5.931 11.564 2.512 1.00 57.56 102 GLU A O 1
ATOM 775 N N . GLU A 1 103 ? -5.240 9.993 1.066 1.00 56.62 103 GLU A N 1
ATOM 776 C CA . GLU A 1 103 ? -6.409 9.112 1.245 1.00 56.62 103 GLU A CA 1
ATOM 777 C C . GLU A 1 103 ? -6.498 8.525 2.663 1.00 56.62 103 GLU A C 1
ATOM 779 O O . GLU A 1 103 ? -7.587 8.453 3.239 1.00 56.62 103 GLU A O 1
ATOM 784 N N . GLY A 1 104 ? -5.357 8.208 3.286 1.00 58.88 104 GLY A N 1
ATOM 785 C CA . GLY A 1 104 ? -5.297 7.675 4.650 1.00 58.88 104 GLY A CA 1
ATOM 786 C C . GLY A 1 104 ? -5.809 8.656 5.709 1.00 58.88 104 GLY A C 1
ATOM 787 O O . GLY A 1 104 ? -6.224 8.244 6.794 1.00 58.88 104 GLY A O 1
ATOM 788 N N . ASN A 1 105 ? -5.846 9.956 5.401 1.00 65.38 105 ASN A N 1
ATOM 789 C CA . ASN A 1 105 ? -6.318 10.975 6.333 1.00 65.38 105 ASN A CA 1
ATOM 790 C C . ASN A 1 105 ? -7.841 10.879 6.572 1.00 65.38 105 ASN A C 1
ATOM 792 O O . ASN A 1 105 ? -8.308 11.018 7.704 1.00 65.38 105 ASN A O 1
ATOM 796 N N . CYS A 1 106 ? -8.620 10.542 5.535 1.00 74.81 106 CYS A N 1
ATOM 797 C CA . CYS A 1 106 ? -10.075 10.391 5.652 1.00 74.81 106 CYS A CA 1
ATOM 798 C C . CYS A 1 106 ? -10.462 9.194 6.536 1.00 74.81 106 CYS A C 1
ATOM 800 O O . CYS A 1 106 ? -11.358 9.292 7.384 1.00 74.81 106 CYS A O 1
ATOM 802 N N . ASP A 1 107 ? -9.760 8.073 6.379 1.00 81.31 107 ASP A N 1
ATOM 803 C CA . ASP A 1 107 ? -10.062 6.838 7.102 1.00 81.31 107 ASP A CA 1
ATOM 804 C C . ASP A 1 107 ? -9.627 6.901 8.569 1.00 81.31 107 ASP A C 1
ATOM 806 O O . ASP A 1 107 ? -10.378 6.476 9.457 1.00 81.31 107 ASP A O 1
ATOM 810 N N . ARG A 1 108 ? -8.492 7.552 8.861 1.00 85.44 108 ARG A N 1
ATOM 811 C CA . ARG A 1 108 ? -8.076 7.886 10.236 1.00 85.44 108 ARG A CA 1
ATOM 812 C C . ARG A 1 108 ? -9.132 8.731 10.950 1.00 85.44 108 ARG A C 1
ATOM 814 O O . ARG A 1 108 ? -9.516 8.410 12.080 1.00 85.44 108 ARG A O 1
ATOM 821 N N . ASP A 1 109 ? -9.652 9.760 10.282 1.00 90.00 109 ASP A N 1
ATOM 822 C CA . ASP A 1 109 ? -10.690 10.645 10.821 1.00 90.00 109 ASP A CA 1
ATOM 823 C C . ASP A 1 109 ? -12.025 9.930 11.058 1.00 90.00 109 ASP A C 1
ATOM 825 O O . ASP A 1 109 ? -12.790 10.274 11.968 1.00 90.00 109 ASP A O 1
ATOM 829 N N . ARG A 1 110 ? -12.356 8.937 10.232 1.00 93.19 110 ARG A N 1
ATOM 830 C CA . ARG A 1 110 ? -13.558 8.115 10.420 1.00 93.19 110 ARG A CA 1
ATOM 831 C C . ARG A 1 110 ? -13.389 7.134 11.575 1.00 93.19 110 ARG A C 1
ATOM 833 O O . ARG A 1 110 ? -14.308 7.002 12.388 1.00 93.19 110 ARG A O 1
ATOM 840 N N . LEU A 1 111 ? -12.220 6.510 11.706 1.00 92.81 111 LEU A N 1
ATOM 841 C CA . LEU A 1 111 ? -11.924 5.598 12.808 1.00 92.81 111 LEU A CA 1
ATOM 842 C C . LEU A 1 111 ? -11.927 6.319 14.162 1.00 92.81 111 LEU A C 1
ATOM 844 O O . LEU A 1 111 ? -12.580 5.845 15.092 1.00 92.81 111 LEU A O 1
ATOM 848 N N . ILE A 1 112 ? -11.311 7.501 14.272 1.00 94.50 112 ILE A N 1
ATOM 849 C CA . ILE A 1 112 ? -11.323 8.267 15.531 1.00 94.50 112 ILE A CA 1
ATOM 850 C C . ILE A 1 112 ? -12.740 8.714 15.931 1.00 94.50 112 ILE A C 1
ATOM 852 O O . ILE A 1 112 ? -13.079 8.745 17.117 1.00 94.50 112 ILE A O 1
ATOM 856 N N . ARG A 1 113 ? -13.615 9.001 14.956 1.00 95.81 113 ARG A N 1
ATOM 857 C CA . ARG A 1 113 ? -15.044 9.257 15.209 1.00 95.81 113 ARG A CA 1
ATOM 858 C C . ARG A 1 113 ? -15.771 8.007 15.707 1.00 95.81 113 ARG A C 1
ATOM 860 O O . ARG A 1 113 ? -16.533 8.105 16.664 1.00 95.81 113 ARG A O 1
ATOM 867 N N . SER A 1 114 ? -15.513 6.839 15.113 1.00 95.94 114 SER A N 1
ATOM 868 C CA . SER A 1 114 ? -16.065 5.555 15.582 1.00 95.94 114 SER A CA 1
ATOM 869 C C . SER A 1 114 ? -15.655 5.265 17.033 1.00 95.94 114 SER A C 1
ATOM 871 O O . SER A 1 114 ? -16.507 4.977 17.872 1.00 95.94 114 SER A O 1
ATOM 873 N N . ILE A 1 115 ? -14.375 5.462 17.364 1.00 95.88 115 ILE A N 1
ATOM 874 C CA . ILE A 1 115 ? -13.838 5.328 18.727 1.00 95.88 115 ILE A CA 1
ATOM 875 C C . ILE A 1 115 ? -14.567 6.252 19.712 1.00 95.88 115 ILE A C 1
ATOM 877 O O . ILE A 1 115 ? -14.981 5.816 20.786 1.00 95.88 115 ILE A O 1
ATOM 881 N N . ARG A 1 116 ? -14.763 7.525 19.348 1.00 96.56 116 ARG A N 1
ATOM 882 C CA . ARG A 1 116 ? -15.485 8.491 20.190 1.00 96.56 116 ARG A CA 1
ATOM 883 C C . ARG A 1 116 ? -16.917 8.037 20.470 1.00 96.56 116 ARG A C 1
ATOM 885 O O . ARG A 1 116 ? -17.342 8.041 21.623 1.00 96.56 116 ARG A O 1
ATOM 892 N N . ASN A 1 117 ? -17.624 7.587 19.435 1.00 95.88 117 ASN A N 1
ATOM 893 C CA . ASN A 1 117 ? -18.991 7.083 19.561 1.00 95.88 117 ASN A CA 1
ATOM 894 C C . ASN A 1 117 ? -19.065 5.854 20.481 1.00 95.88 117 ASN A C 1
ATOM 896 O O . ASN A 1 117 ? -20.013 5.713 21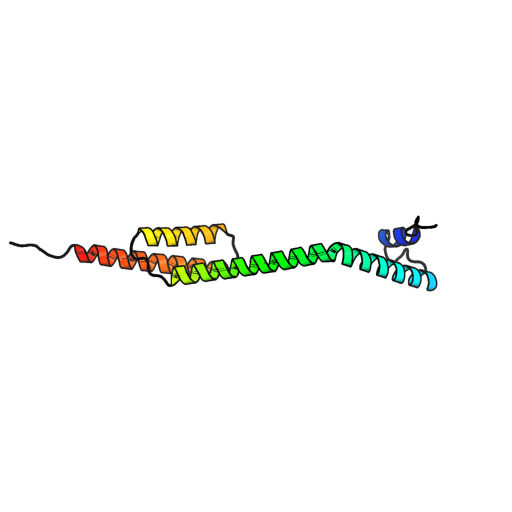.256 1.00 95.88 117 ASN A O 1
ATOM 900 N N . ASP A 1 118 ? -18.066 4.971 20.420 1.00 95.25 118 ASP A N 1
ATOM 901 C CA . ASP A 1 118 ? -17.979 3.802 21.294 1.00 95.25 118 ASP A CA 1
ATOM 902 C C . ASP A 1 118 ? -17.775 4.197 22.763 1.00 95.25 118 ASP A C 1
ATOM 904 O O . ASP A 1 118 ? -18.490 3.698 23.634 1.00 95.25 118 ASP A O 1
ATOM 908 N N . ILE A 1 119 ? -16.873 5.144 23.042 1.00 95.88 119 ILE A N 1
ATOM 909 C CA . ILE A 1 119 ? -16.639 5.666 24.398 1.00 95.88 119 ILE A CA 1
ATOM 910 C C . ILE A 1 119 ? -17.916 6.292 24.967 1.00 95.88 119 ILE A C 1
ATOM 912 O O . ILE A 1 119 ? -18.310 5.982 26.092 1.0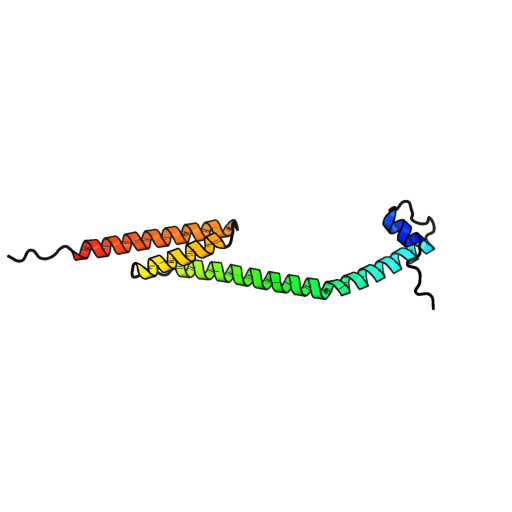0 95.88 119 ILE A O 1
ATOM 916 N N . GLU A 1 120 ? -18.594 7.142 24.194 1.00 96.06 120 GLU A N 1
ATOM 917 C CA . GLU A 1 120 ? -19.840 7.782 24.624 1.00 96.06 120 GLU A CA 1
ATOM 918 C C . GLU A 1 120 ? -20.944 6.759 24.914 1.00 96.06 120 GLU A C 1
ATOM 920 O O . GLU A 1 120 ? -21.661 6.881 25.912 1.00 96.06 120 GLU A O 1
ATOM 925 N N . ARG A 1 121 ? -21.072 5.724 24.073 1.00 94.44 121 ARG A N 1
ATOM 926 C CA . ARG A 1 121 ? -22.033 4.636 24.287 1.00 94.44 121 ARG A CA 1
ATOM 927 C C . ARG A 1 121 ? -21.735 3.886 25.586 1.00 94.44 121 ARG A C 1
ATOM 929 O O . ARG A 1 121 ? -22.645 3.697 26.392 1.00 94.44 121 ARG A O 1
ATOM 936 N N . LEU A 1 122 ? -20.481 3.493 25.808 1.00 93.56 122 LEU A N 1
ATOM 937 C CA . LEU A 1 122 ? -20.069 2.754 27.006 1.00 93.56 122 LEU A CA 1
ATOM 938 C C . LEU A 1 122 ? -20.232 3.588 28.283 1.00 93.56 122 LEU A C 1
ATOM 940 O O . LEU A 1 122 ? -20.707 3.075 29.297 1.00 93.56 122 LEU A O 1
ATOM 944 N N . ALA A 1 123 ? -19.932 4.888 28.227 1.00 92.38 123 ALA A N 1
ATOM 945 C CA . ALA A 1 123 ? -20.125 5.802 29.351 1.00 92.38 123 ALA A CA 1
ATOM 946 C C . ALA A 1 123 ? -21.603 5.913 29.769 1.00 92.38 123 ALA A C 1
ATOM 948 O O . ALA A 1 123 ? -21.909 5.937 30.963 1.00 92.38 123 ALA A O 1
ATOM 949 N N . ARG A 1 124 ? -22.538 5.922 28.806 1.00 90.00 124 ARG A N 1
ATOM 950 C CA . ARG A 1 124 ? -23.987 5.941 29.090 1.00 90.00 124 ARG A CA 1
ATOM 951 C C . ARG A 1 124 ? -24.469 4.641 29.735 1.00 90.00 124 ARG A C 1
ATOM 953 O O . ARG A 1 124 ? -25.265 4.692 30.670 1.00 90.00 124 ARG A O 1
ATOM 960 N N . VAL A 1 125 ? -23.964 3.492 29.282 1.00 78.31 125 VAL A N 1
ATOM 961 C CA . VAL A 1 125 ? -24.290 2.180 29.870 1.00 78.31 125 VAL A CA 1
ATOM 962 C C . VAL A 1 125 ? -23.755 2.076 31.304 1.00 78.31 125 VAL A C 1
ATOM 964 O O . VAL A 1 125 ? -24.487 1.662 32.202 1.00 78.31 125 VAL A O 1
ATOM 967 N N . GLY A 1 126 ? -22.528 2.544 31.555 1.00 67.94 126 GLY A N 1
ATOM 968 C CA . GLY A 1 126 ? -21.949 2.595 32.903 1.00 67.94 126 GLY A CA 1
ATOM 969 C C . GLY A 1 126 ? -22.670 3.556 33.861 1.00 67.94 126 GLY A C 1
ATOM 970 O O . GLY A 1 126 ? -22.746 3.289 35.059 1.00 67.94 126 GLY A O 1
ATOM 971 N N . ALA A 1 127 ? -23.246 4.651 33.350 1.00 61.25 127 ALA A N 1
ATOM 972 C CA . ALA A 1 127 ? -24.023 5.606 34.145 1.00 61.25 127 ALA A CA 1
ATOM 973 C C . ALA A 1 127 ? -25.447 5.112 34.478 1.00 61.25 127 ALA A C 1
ATOM 975 O O . ALA A 1 127 ? -25.986 5.461 35.530 1.00 61.25 127 ALA A O 1
ATOM 976 N N . GLY A 1 128 ? -26.050 4.285 33.615 1.00 57.47 128 GLY A N 1
ATOM 977 C CA . GLY A 1 128 ? -27.388 3.713 33.815 1.00 57.47 128 GLY A CA 1
ATOM 978 C C . GLY A 1 128 ? -27.458 2.600 34.869 1.00 57.47 128 GLY A C 1
ATOM 979 O O . GLY A 1 128 ? -28.505 2.409 35.476 1.00 57.47 128 GLY A O 1
ATOM 980 N N . GLY A 1 129 ? -26.346 1.910 35.147 1.00 53.41 129 GLY A N 1
ATOM 981 C CA . GLY A 1 129 ? -26.277 0.813 36.126 1.00 53.41 129 GLY A CA 1
ATOM 982 C C . GLY A 1 129 ? -26.195 1.229 37.603 1.00 53.41 129 GLY A C 1
ATOM 983 O O . GLY A 1 129 ? -26.103 0.362 38.465 1.00 53.41 129 GLY A O 1
ATOM 984 N N . LYS A 1 130 ? -26.207 2.534 37.921 1.00 56.22 130 LYS A N 1
ATOM 985 C CA . LYS A 1 130 ? -26.131 3.058 39.305 1.00 56.22 130 LYS A CA 1
ATOM 986 C C . LYS A 1 130 ? -27.439 3.673 39.837 1.00 56.22 130 LYS A C 1
ATOM 988 O O . LYS A 1 130 ? -27.410 4.335 40.872 1.00 56.22 130 LYS A O 1
ATOM 993 N N . ARG A 1 131 ? -28.588 3.487 39.173 1.00 54.50 131 ARG A N 1
ATOM 994 C CA . ARG A 1 131 ? -29.902 3.946 39.678 1.00 54.50 131 ARG A CA 1
ATOM 995 C C . ARG A 1 131 ? -30.860 2.770 39.917 1.00 54.50 131 ARG A C 1
ATOM 997 O O . ARG A 1 131 ? -31.486 2.299 38.979 1.00 54.50 131 ARG A O 1
ATOM 1004 N N . GLY A 1 132 ? -30.984 2.376 41.185 1.00 54.41 132 GLY A N 1
ATOM 1005 C CA . GLY A 1 132 ? -31.917 1.374 41.730 1.00 54.41 132 GLY A CA 1
ATOM 1006 C C . GLY A 1 132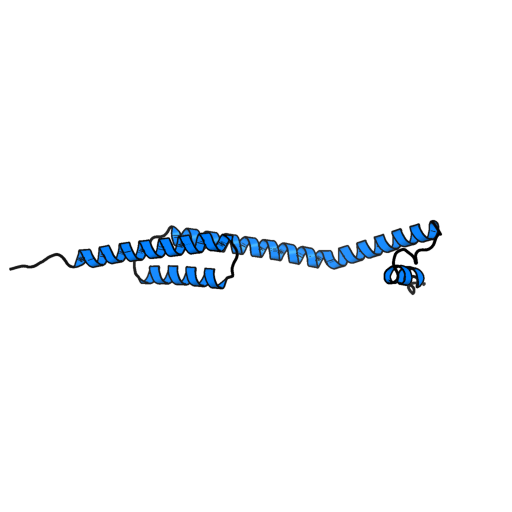 ? -31.137 0.424 42.646 1.00 54.41 132 GLY A C 1
ATOM 1007 O O . GLY A 1 132 ? -30.284 -0.295 42.148 1.00 54.41 132 GLY A O 1
ATOM 1008 N N . ASP A 1 133 ? -31.225 0.453 43.976 1.00 46.44 133 ASP A N 1
ATOM 1009 C CA . ASP A 1 133 ? -32.349 0.777 44.863 1.00 46.44 133 ASP A CA 1
ATOM 1010 C C . ASP A 1 133 ? -31.920 1.609 46.088 1.00 46.44 133 ASP A C 1
ATOM 1012 O O . ASP A 1 133 ? -3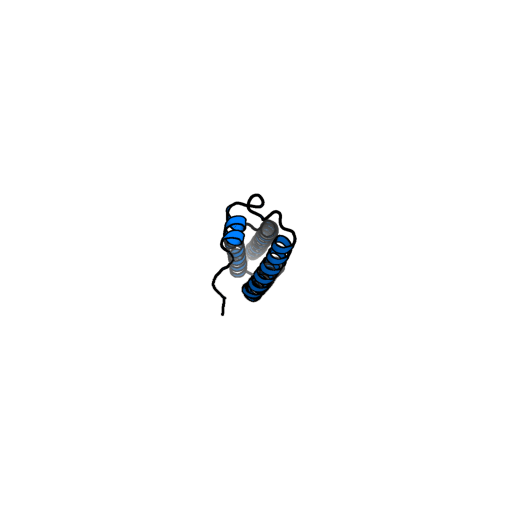0.918 1.282 46.727 1.00 46.44 133 ASP A O 1
ATOM 1016 N N . PRO A 1 134 ? -32.707 2.607 46.527 1.00 52.53 134 PRO A N 1
ATOM 1017 C CA . PRO A 1 134 ? -32.870 2.885 47.943 1.00 52.53 134 PRO A CA 1
ATOM 1018 C C . PRO A 1 134 ? -34.018 2.007 48.466 1.00 52.53 134 PRO A C 1
ATOM 1020 O O . PRO A 1 134 ? -35.183 2.399 48.410 1.00 52.53 134 PRO A O 1
ATOM 1023 N N . ALA A 1 135 ? -33.698 0.801 48.937 1.00 56.03 135 ALA A N 1
ATOM 1024 C CA . ALA A 1 135 ? -34.647 -0.012 49.686 1.00 56.03 135 ALA A CA 1
ATOM 1025 C C . ALA A 1 135 ? -34.527 0.329 51.177 1.00 56.03 135 ALA A C 1
ATOM 1027 O O . ALA A 1 135 ? -33.511 0.068 51.820 1.00 56.03 135 ALA A O 1
ATOM 1028 N N . ASN A 1 136 ? -35.585 1.006 51.610 1.00 42.81 136 ASN A N 1
ATOM 1029 C CA . ASN A 1 136 ? -36.090 1.247 52.958 1.00 42.81 136 ASN A CA 1
ATOM 1030 C C . ASN A 1 136 ? -35.942 0.052 53.916 1.00 42.81 136 ASN A C 1
ATOM 1032 O O . ASN A 1 136 ? -36.202 -1.086 53.460 1.00 42.81 136 ASN A O 1
#

pLDDT: mean 80.24, std 13.94, range [38.44, 96.56]

Secondary structure (DSSP, 8-state):
-----S-HHHHHHHHH-GGGS-S-HHHHHHHHHHHHHHHHHHHHHHHHHHHHHHHHHHHHHHHHHHHHHHHHHHHHS--SSHHHHHHHHHHHHHHHHT---HHHHHHHHHHHHHHHHHHHHHHHHHHHTT------